Protein AF-A0AAD5F9I7-F1 (afdb_monomer_lite)

Sequence (143 aa):
MKTPLSPFILEVCASVSGGKAFGLLKAQQREKLDEVNKEFMEDQKYRDEEDLPEKLDSFKNMMGLKRMMEKLGVPKTHLEMKKMISEVTGGSSETINYRDFVKMMLGKRSAVLKLVMMFEDKANSPACKPDGPPPKRDIASLP

InterPro domains:
  IPR011992 EF-hand domain pair [SSF47473] (63-106)
  IPR042433 Allograft inflammatory factor 1 [PTHR10356] (15-143)
  IPR049025 Allograft inflammatory factor 1-like, EF-hand domain pair [PF21008] (18-143)

pLDDT: mean 70.12, std 18.26, range [31.22, 93.44]

Radius of gyration: 19.29 Å; chains: 1; bounding box: 59×42×47 Å

Structure (mmCIF, N/CA/C/O backbone):
data_AF-A0AAD5F9I7-F1
#
_entry.id   AF-A0AAD5F9I7-F1
#
loop_
_atom_site.group_PDB
_atom_site.id
_atom_site.type_symbol
_atom_site.label_atom_id
_atom_site.label_alt_id
_atom_site.label_comp_id
_atom_site.label_asym_id
_atom_site.label_entity_id
_atom_site.label_seq_id
_atom_site.pdbx_PDB_ins_code
_atom_site.Cartn_x
_atom_site.Cartn_y
_atom_site.Cartn_z
_atom_site.occupancy
_atom_site.B_iso_or_equiv
_atom_site.auth_seq_id
_atom_site.auth_comp_id
_atom_site.auth_asym_id
_atom_site.auth_atom_id
_atom_site.pdbx_PDB_model_num
ATOM 1 N N . MET A 1 1 ? 3.525 1.768 -32.582 1.00 34.16 1 MET A N 1
ATOM 2 C CA . MET A 1 1 ? 3.700 2.917 -31.669 1.00 34.16 1 MET A CA 1
ATOM 3 C C . MET A 1 1 ? 3.632 2.394 -30.240 1.00 34.16 1 MET A C 1
ATOM 5 O O . MET A 1 1 ? 2.554 2.051 -29.780 1.00 34.16 1 MET A O 1
ATOM 9 N N . LYS A 1 2 ? 4.785 2.189 -29.590 1.00 35.75 2 LYS A N 1
ATOM 10 C CA . LYS A 1 2 ? 4.861 1.783 -28.179 1.00 35.75 2 LYS A CA 1
ATOM 11 C C . LYS A 1 2 ? 4.870 3.064 -27.357 1.00 35.75 2 LYS A C 1
ATOM 13 O O . LYS A 1 2 ? 5.884 3.752 -27.345 1.00 35.75 2 LYS A O 1
ATOM 18 N N . THR A 1 3 ? 3.761 3.410 -26.718 1.00 31.22 3 THR A N 1
ATOM 19 C CA . THR A 1 3 ? 3.821 4.356 -25.606 1.00 31.22 3 THR A CA 1
ATOM 20 C C . THR A 1 3 ? 4.602 3.664 -24.486 1.00 31.22 3 THR A C 1
ATOM 22 O O . THR A 1 3 ? 4.187 2.586 -24.047 1.00 31.22 3 THR A O 1
ATOM 25 N N . PRO A 1 4 ? 5.767 4.184 -24.058 1.00 38.47 4 PRO A N 1
ATOM 26 C CA . PRO A 1 4 ? 6.365 3.700 -22.826 1.00 38.47 4 PRO A CA 1
ATOM 27 C C . PRO A 1 4 ? 5.346 3.967 -21.716 1.00 38.47 4 PRO A C 1
ATOM 29 O O . PRO A 1 4 ? 4.826 5.080 -21.613 1.00 38.47 4 PRO A O 1
ATOM 32 N N . LEU A 1 5 ? 5.011 2.941 -20.922 1.00 37.16 5 LEU A N 1
ATOM 33 C CA . LEU A 1 5 ? 4.359 3.177 -19.632 1.00 37.16 5 LEU A CA 1
ATOM 34 C C . LEU A 1 5 ? 5.165 4.276 -18.940 1.00 37.16 5 LEU A C 1
ATOM 36 O O . LEU A 1 5 ? 6.395 4.191 -18.893 1.00 37.16 5 LEU A O 1
ATOM 40 N N . SER A 1 6 ? 4.478 5.326 -18.498 1.00 35.12 6 SER A N 1
ATOM 41 C CA . SER A 1 6 ? 5.137 6.497 -17.943 1.00 35.12 6 SER A CA 1
ATOM 42 C C . SER A 1 6 ? 6.092 6.081 -16.809 1.00 35.12 6 SER A C 1
ATOM 44 O O . SER A 1 6 ? 5.798 5.140 -16.060 1.00 35.12 6 SER A O 1
ATOM 46 N N . PRO A 1 7 ? 7.235 6.771 -16.654 1.00 36.88 7 PRO A N 1
ATOM 47 C CA . PRO A 1 7 ? 8.197 6.499 -15.582 1.00 36.88 7 PRO A CA 1
ATOM 48 C C . PRO A 1 7 ? 7.591 6.588 -14.166 1.00 36.88 7 PRO A C 1
ATOM 50 O O . PRO A 1 7 ? 8.184 6.079 -13.220 1.00 36.88 7 PRO A O 1
ATOM 53 N N . PHE A 1 8 ? 6.372 7.117 -14.025 1.00 34.31 8 PHE A N 1
ATOM 54 C CA . PHE A 1 8 ? 5.651 7.227 -12.759 1.00 34.31 8 PHE A CA 1
ATOM 55 C C . PHE A 1 8 ? 5.204 5.891 -12.151 1.00 34.31 8 PHE A C 1
ATOM 57 O O . PHE A 1 8 ? 5.084 5.804 -10.932 1.00 34.31 8 PHE A O 1
ATOM 64 N N . ILE A 1 9 ? 5.013 4.824 -12.940 1.00 44.50 9 ILE A N 1
ATOM 65 C CA . ILE A 1 9 ? 4.701 3.491 -12.374 1.00 44.50 9 ILE A CA 1
ATOM 66 C C . ILE A 1 9 ? 5.950 2.867 -11.711 1.00 44.50 9 ILE A C 1
ATOM 68 O O . ILE A 1 9 ? 5.837 1.986 -10.858 1.00 44.50 9 ILE A O 1
ATOM 72 N N . LEU A 1 10 ? 7.150 3.364 -12.047 1.00 37.28 10 LEU A N 1
ATOM 73 C CA . LEU A 1 10 ? 8.438 2.868 -11.557 1.00 37.28 10 LEU A CA 1
ATOM 74 C C . LEU A 1 10 ? 9.134 3.810 -10.557 1.00 37.28 10 LEU A C 1
ATOM 76 O O . LEU A 1 10 ? 10.230 3.500 -10.085 1.00 37.28 10 LEU A O 1
ATOM 80 N N . GLU A 1 11 ? 8.515 4.930 -10.180 1.00 39.06 11 GLU A N 1
ATOM 81 C CA . GLU A 1 11 ? 9.120 5.939 -9.298 1.00 39.06 11 GLU A CA 1
ATOM 82 C C . GLU A 1 11 ? 8.929 5.628 -7.804 1.00 39.06 11 GLU A C 1
ATOM 84 O O . GLU A 1 11 ? 8.769 6.499 -6.958 1.00 39.06 11 GLU A O 1
ATOM 89 N N . VAL A 1 12 ? 8.960 4.345 -7.443 1.00 42.88 12 VAL A N 1
ATOM 90 C CA . VAL A 1 12 ? 9.152 3.929 -6.042 1.00 42.88 12 VAL A CA 1
ATOM 91 C C . VAL A 1 12 ? 10.548 3.337 -5.830 1.00 42.88 12 VAL A C 1
ATOM 93 O O . VAL A 1 12 ? 11.008 3.198 -4.696 1.00 42.88 12 VAL A O 1
ATOM 96 N N . CYS A 1 13 ? 11.290 3.075 -6.910 1.00 39.53 13 CYS A N 1
ATOM 97 C CA . CYS A 1 13 ? 12.672 2.623 -6.835 1.00 39.53 13 CYS A CA 1
ATOM 98 C C . CYS A 1 13 ? 13.460 3.129 -8.052 1.00 39.53 13 CYS A C 1
ATOM 100 O O . CYS A 1 13 ? 13.844 2.360 -8.933 1.00 39.53 13 CYS A O 1
ATOM 102 N N . ALA A 1 14 ? 13.690 4.439 -8.116 1.00 35.81 14 ALA A N 1
ATOM 103 C CA . ALA A 1 14 ? 14.855 4.954 -8.819 1.00 35.81 14 ALA A CA 1
ATOM 104 C C . ALA A 1 14 ? 16.002 4.980 -7.804 1.00 35.81 14 ALA A C 1
ATOM 106 O O . ALA A 1 14 ? 16.047 5.810 -6.897 1.00 35.81 14 ALA A O 1
ATOM 107 N N . SER A 1 15 ? 16.889 3.999 -7.920 1.00 47.75 15 SER A N 1
ATOM 108 C CA . SER A 1 15 ? 18.227 4.021 -7.352 1.00 47.75 15 SER A CA 1
ATOM 109 C C . SER A 1 15 ? 18.961 5.246 -7.905 1.00 47.75 15 SER A C 1
ATOM 111 O O . SER A 1 15 ? 19.488 5.217 -9.011 1.00 47.75 15 SER A O 1
ATOM 113 N N . VAL A 1 16 ? 18.962 6.338 -7.142 1.00 41.44 16 VAL A N 1
ATOM 114 C CA . VAL A 1 16 ? 19.794 7.515 -7.398 1.00 41.44 16 VAL A CA 1
ATOM 115 C C . VAL A 1 16 ? 20.573 7.798 -6.123 1.00 41.44 16 VAL A C 1
ATOM 117 O O . VAL A 1 16 ? 20.004 7.876 -5.036 1.00 41.44 16 VAL A O 1
ATOM 120 N N . SER A 1 17 ? 21.889 7.867 -6.279 1.00 51.41 17 SER A N 1
ATOM 121 C CA . SER A 1 17 ? 22.925 8.137 -5.285 1.00 51.41 17 SER A CA 1
ATOM 122 C C . SER A 1 17 ? 22.425 9.025 -4.138 1.00 51.41 17 SER A C 1
ATOM 124 O O . SER A 1 17 ? 22.114 10.200 -4.333 1.00 51.41 17 SER A O 1
ATOM 126 N N . GLY A 1 18 ? 22.303 8.438 -2.944 1.00 56.62 18 GLY A N 1
ATOM 127 C CA . GLY A 1 18 ? 21.695 9.067 -1.773 1.00 56.62 18 GLY A CA 1
ATOM 128 C C . GLY A 1 18 ? 22.414 10.346 -1.341 1.00 56.62 18 GLY A C 1
ATOM 129 O O . GLY A 1 18 ? 23.500 10.295 -0.773 1.00 56.62 18 GLY A O 1
ATOM 130 N N . GLY A 1 19 ? 21.775 11.492 -1.581 1.00 69.94 19 GLY A N 1
ATOM 131 C CA . GLY A 1 19 ? 22.140 12.796 -1.020 1.00 69.94 19 GLY A CA 1
ATOM 132 C C . GLY A 1 19 ? 21.103 13.297 -0.006 1.00 69.94 19 GLY A C 1
ATOM 133 O O . GLY A 1 19 ? 20.029 12.713 0.144 1.00 69.94 19 GLY A O 1
ATOM 134 N N . LYS A 1 20 ? 21.384 14.425 0.664 1.00 66.81 20 LYS A N 1
ATOM 135 C CA . LYS A 1 20 ? 20.495 15.044 1.677 1.00 66.81 20 LYS A CA 1
ATOM 136 C C . LYS A 1 20 ? 19.051 15.253 1.179 1.00 66.81 20 LYS A C 1
ATOM 138 O O . LYS A 1 20 ? 18.107 15.039 1.932 1.00 66.81 20 LYS A O 1
ATOM 143 N N . ALA A 1 21 ? 18.881 15.595 -0.101 1.00 68.00 21 ALA A N 1
ATOM 144 C CA . ALA A 1 21 ? 17.571 15.773 -0.735 1.00 68.00 21 ALA A CA 1
ATOM 145 C C . ALA A 1 21 ? 16.753 14.470 -0.820 1.00 68.00 21 ALA A C 1
ATOM 147 O O . ALA A 1 21 ? 15.544 14.489 -0.614 1.00 68.00 21 ALA A O 1
ATOM 148 N N . PHE A 1 22 ? 17.406 13.326 -1.056 1.00 67.56 22 PHE A N 1
ATOM 149 C CA . PHE A 1 22 ? 16.739 12.021 -1.090 1.00 67.56 22 PHE A CA 1
ATOM 150 C C . PHE A 1 22 ? 16.264 11.594 0.305 1.00 67.56 22 PHE A C 1
ATOM 152 O O . PHE A 1 22 ? 15.158 11.076 0.454 1.00 67.56 22 PHE A O 1
ATOM 159 N N . GLY A 1 23 ? 17.074 11.861 1.337 1.00 71.75 23 GLY A N 1
ATOM 160 C CA . GLY A 1 23 ? 16.687 11.635 2.732 1.00 71.75 23 GLY A CA 1
ATOM 161 C C . GLY A 1 23 ? 15.456 12.452 3.132 1.00 71.75 23 GLY A C 1
ATOM 162 O O . GLY A 1 23 ? 14.519 11.901 3.707 1.00 71.75 23 GLY A O 1
ATOM 163 N N . LEU A 1 24 ? 15.418 13.735 2.752 1.00 74.06 24 LEU A N 1
ATOM 164 C CA . LEU A 1 24 ? 14.273 14.612 3.012 1.00 74.06 24 LEU A CA 1
ATOM 165 C C . LEU A 1 24 ? 13.015 14.160 2.257 1.00 74.06 24 LEU A C 1
ATOM 167 O O . LEU A 1 24 ? 11.943 14.078 2.851 1.00 74.06 24 LEU A O 1
ATOM 171 N N . LEU A 1 25 ? 13.149 13.792 0.979 1.00 73.19 25 LEU A N 1
ATOM 172 C CA . LEU A 1 25 ? 12.043 13.265 0.177 1.00 73.19 25 LEU A CA 1
ATOM 173 C C . LEU A 1 25 ? 11.455 11.990 0.801 1.00 73.19 25 LEU A C 1
ATOM 175 O O . LEU A 1 25 ? 10.239 11.831 0.875 1.00 73.19 25 LEU A O 1
ATOM 179 N N . LYS A 1 26 ? 12.309 11.084 1.293 1.00 72.88 26 LYS A N 1
ATOM 180 C CA . LYS A 1 26 ? 11.864 9.869 1.985 1.0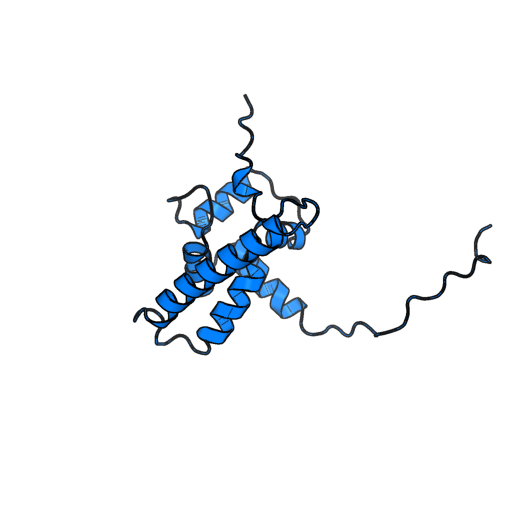0 72.88 26 LYS A CA 1
ATOM 181 C C . LYS A 1 26 ? 11.197 10.163 3.325 1.00 72.88 26 LYS A C 1
ATOM 183 O O . LYS A 1 26 ? 10.246 9.464 3.661 1.00 72.88 26 LYS A O 1
ATOM 188 N N . ALA A 1 27 ? 11.658 11.167 4.068 1.00 74.62 27 ALA A N 1
ATOM 189 C CA . ALA A 1 27 ? 11.009 11.599 5.305 1.00 74.62 27 ALA A CA 1
ATOM 190 C C . ALA A 1 27 ? 9.601 12.152 5.031 1.00 74.62 27 ALA A C 1
ATOM 192 O O . ALA A 1 27 ? 8.641 11.665 5.618 1.00 74.62 27 ALA A O 1
ATOM 193 N N . GLN A 1 28 ? 9.463 13.053 4.052 1.00 77.62 28 GLN A N 1
ATOM 194 C CA . GLN A 1 28 ? 8.159 13.573 3.619 1.00 77.62 28 GLN A CA 1
ATOM 195 C C . GLN A 1 28 ? 7.231 12.467 3.110 1.00 77.62 28 GLN A C 1
ATOM 197 O O . GLN A 1 28 ? 6.028 12.485 3.355 1.00 77.62 28 GLN A O 1
ATOM 202 N N . GLN A 1 29 ? 7.778 11.482 2.390 1.00 76.06 29 GLN A N 1
ATOM 203 C CA . GLN A 1 29 ? 6.993 10.342 1.936 1.00 76.06 29 GLN A CA 1
ATOM 204 C C . GLN A 1 29 ? 6.465 9.539 3.129 1.00 76.06 29 GLN A C 1
ATOM 206 O O . GLN A 1 29 ? 5.290 9.199 3.121 1.00 76.06 29 GLN A O 1
ATOM 211 N N . ARG A 1 30 ? 7.289 9.272 4.154 1.00 77.25 30 ARG A N 1
ATOM 212 C CA . ARG A 1 30 ? 6.860 8.553 5.369 1.00 77.25 30 ARG A CA 1
ATOM 213 C C . ARG A 1 30 ? 5.768 9.300 6.125 1.00 77.25 30 ARG A C 1
ATOM 215 O O . ARG A 1 30 ? 4.779 8.667 6.466 1.00 77.25 30 ARG A O 1
ATOM 222 N N . GLU A 1 31 ? 5.918 10.608 6.303 1.00 84.19 31 GLU A N 1
ATOM 223 C CA . GLU A 1 31 ? 4.925 11.455 6.976 1.00 84.19 31 GLU A CA 1
ATOM 224 C C . GLU A 1 31 ? 3.554 11.371 6.290 1.00 84.19 31 GLU A C 1
ATOM 226 O O . GLU A 1 31 ? 2.551 11.090 6.938 1.00 84.19 31 GLU A O 1
ATOM 231 N N . LYS A 1 32 ? 3.511 11.453 4.955 1.00 84.75 32 LYS A N 1
ATOM 232 C CA . LYS A 1 32 ? 2.264 11.255 4.195 1.00 84.75 32 LYS A CA 1
ATOM 233 C C . LYS A 1 32 ? 1.648 9.867 4.391 1.00 84.75 32 LYS A C 1
ATOM 235 O O . LYS A 1 32 ? 0.431 9.715 4.327 1.00 84.75 32 LYS A O 1
ATOM 240 N N . LEU A 1 33 ? 2.467 8.832 4.589 1.00 84.50 33 LEU A N 1
ATOM 241 C CA . LEU A 1 33 ? 1.955 7.492 4.892 1.00 84.50 33 LEU A CA 1
ATOM 242 C C . LEU A 1 33 ? 1.397 7.405 6.317 1.00 84.50 33 LEU A C 1
ATOM 244 O O . LEU A 1 33 ? 0.427 6.684 6.533 1.00 84.50 33 LEU A O 1
ATOM 248 N N . ASP A 1 34 ? 2.004 8.111 7.273 1.00 87.06 34 ASP A N 1
ATOM 249 C CA . ASP A 1 34 ? 1.500 8.222 8.646 1.00 87.06 34 ASP A CA 1
ATOM 250 C C . ASP A 1 34 ? 0.141 8.913 8.698 1.00 87.06 34 ASP A C 1
ATOM 252 O O . ASP A 1 34 ? -0.770 8.411 9.353 1.00 87.06 34 ASP A O 1
ATOM 256 N N . GLU A 1 35 ? -0.025 10.009 7.958 1.00 90.00 35 GLU A N 1
ATOM 257 C CA . GLU A 1 35 ? -1.307 10.713 7.857 1.00 90.00 35 GLU A CA 1
ATOM 258 C C . GLU A 1 35 ? -2.410 9.783 7.353 1.00 90.00 35 GLU A C 1
ATOM 260 O O . GLU A 1 35 ? -3.458 9.653 7.983 1.00 90.00 35 GLU A O 1
ATOM 265 N N . VAL A 1 36 ? -2.146 9.055 6.266 1.00 89.88 36 VAL A N 1
ATOM 266 C CA . VAL A 1 36 ? -3.108 8.089 5.729 1.00 89.88 36 VAL A CA 1
ATOM 267 C C . VAL A 1 36 ? -3.396 6.975 6.737 1.00 89.88 36 VAL A C 1
ATOM 269 O O . VAL A 1 36 ? -4.553 6.602 6.903 1.00 89.88 36 VAL A O 1
ATOM 272 N N . ASN A 1 37 ? -2.388 6.447 7.436 1.00 90.50 37 ASN A N 1
ATOM 273 C CA . ASN A 1 37 ? -2.607 5.430 8.470 1.00 90.50 37 ASN A CA 1
ATOM 274 C C . ASN A 1 37 ? -3.520 5.932 9.584 1.00 90.50 37 ASN A C 1
ATOM 276 O O . ASN A 1 37 ? -4.421 5.207 10.000 1.00 90.50 37 ASN A O 1
ATOM 280 N N . LYS A 1 38 ? -3.325 7.175 10.023 1.00 91.56 38 LYS A N 1
ATOM 281 C CA . LYS A 1 38 ? -4.178 7.800 11.029 1.00 91.56 38 LYS A CA 1
ATOM 282 C C . LYS A 1 38 ? -5.632 7.880 10.561 1.00 91.56 38 LYS A C 1
ATOM 284 O O . LYS A 1 38 ? -6.523 7.517 11.321 1.00 91.56 38 LYS A O 1
ATOM 289 N N . GLU A 1 39 ? -5.874 8.248 9.301 1.00 93.44 39 GLU A N 1
ATOM 290 C CA . GLU A 1 39 ? -7.228 8.226 8.725 1.00 93.44 39 GLU A CA 1
ATOM 291 C C . GLU A 1 39 ? -7.857 6.824 8.788 1.00 93.44 39 GLU A C 1
ATOM 293 O O . GLU A 1 39 ? -9.029 6.693 9.129 1.00 93.44 39 GLU A O 1
ATOM 298 N N . PHE A 1 40 ? -7.090 5.767 8.491 1.00 91.62 40 PHE A N 1
ATOM 299 C CA . PHE A 1 40 ? -7.580 4.385 8.579 1.00 91.62 40 PHE A CA 1
ATOM 300 C C . PHE A 1 40 ? -7.880 3.947 10.017 1.00 91.62 40 PHE A C 1
ATOM 302 O O . PHE A 1 40 ? -8.802 3.160 10.214 1.00 91.62 40 PHE A O 1
ATOM 309 N N . MET A 1 41 ? -7.132 4.449 11.003 1.00 90.44 41 MET A N 1
ATOM 310 C CA . MET A 1 41 ? -7.388 4.183 12.423 1.00 90.44 41 MET A CA 1
ATOM 311 C C . MET A 1 41 ? -8.641 4.899 12.944 1.00 90.44 41 MET A C 1
ATOM 313 O O . MET A 1 41 ? -9.317 4.391 13.835 1.00 90.44 41 MET A O 1
ATOM 317 N N . GLU A 1 42 ? -8.949 6.080 12.408 1.00 91.44 42 GLU A N 1
ATOM 318 C CA . GLU A 1 42 ? -10.128 6.865 12.793 1.00 91.44 42 GLU A CA 1
ATOM 319 C C . GLU A 1 42 ? -11.403 6.428 12.044 1.00 91.44 42 GLU A C 1
ATOM 321 O O . GLU A 1 42 ? -12.518 6.650 12.529 1.00 91.44 42 GLU A O 1
ATOM 326 N N . ASP A 1 43 ? -11.262 5.777 10.885 1.00 92.44 43 ASP A N 1
ATOM 327 C CA . ASP A 1 43 ? -12.375 5.299 10.063 1.00 92.44 43 ASP A CA 1
ATOM 328 C C . ASP A 1 43 ? -13.160 4.179 10.773 1.00 92.44 43 ASP A C 1
ATOM 330 O O . ASP A 1 43 ? -12.657 3.089 11.061 1.00 92.44 43 ASP A O 1
ATOM 334 N N . GLN A 1 44 ? -14.453 4.435 11.005 1.00 89.75 44 GLN A N 1
ATOM 335 C CA . GLN A 1 44 ? -15.374 3.498 11.650 1.00 89.75 44 GLN A CA 1
ATOM 336 C C . GLN A 1 44 ? -15.416 2.131 10.951 1.00 89.75 44 GLN A C 1
ATOM 338 O O . GLN A 1 44 ? -15.670 1.120 11.601 1.00 89.75 44 GLN A O 1
ATOM 343 N N . LYS A 1 45 ? -15.138 2.086 9.645 1.00 90.50 45 LYS A N 1
ATOM 344 C CA . LYS A 1 45 ? -15.146 0.868 8.836 1.00 90.50 45 LYS A CA 1
ATOM 345 C C . LYS A 1 45 ? -14.127 -0.182 9.291 1.00 90.50 45 LYS A C 1
ATOM 347 O O . LYS A 1 45 ? -14.362 -1.363 9.049 1.00 90.50 45 LYS A O 1
ATOM 352 N N . TYR A 1 46 ? -13.012 0.230 9.896 1.00 88.50 46 TYR A N 1
ATOM 353 C CA . TYR A 1 46 ? -11.932 -0.676 10.308 1.00 88.50 46 TYR A CA 1
ATOM 354 C C . TYR A 1 46 ? -11.821 -0.816 11.829 1.00 88.50 46 TYR A C 1
ATOM 356 O O . TYR A 1 46 ? -10.851 -1.386 12.310 1.00 88.50 46 TYR A O 1
ATOM 364 N N . ARG A 1 47 ? -12.808 -0.342 12.603 1.00 86.44 47 ARG A N 1
ATOM 365 C CA . ARG A 1 47 ? -12.783 -0.452 14.075 1.00 86.44 47 ARG A CA 1
ATOM 366 C C . ARG A 1 47 ? -12.706 -1.886 14.591 1.00 86.44 47 ARG A C 1
ATOM 368 O O . ARG A 1 47 ? -12.137 -2.100 15.652 1.00 86.44 47 ARG A O 1
ATOM 375 N N . ASP A 1 48 ? -13.279 -2.829 13.852 1.00 88.31 48 ASP A N 1
ATOM 376 C CA . ASP A 1 48 ? -13.286 -4.248 14.214 1.00 88.31 48 ASP A CA 1
ATOM 377 C C . ASP A 1 48 ? -12.040 -4.998 13.700 1.00 88.31 48 ASP A C 1
ATOM 379 O O . ASP A 1 48 ? -11.913 -6.202 13.914 1.00 88.31 48 ASP A O 1
ATOM 383 N N . GLU A 1 49 ? -11.125 -4.325 12.988 1.00 86.94 49 GLU A N 1
ATOM 384 C CA . GLU A 1 49 ? -9.864 -4.938 12.566 1.00 86.94 49 GLU A CA 1
ATOM 385 C C . GLU A 1 49 ? -8.909 -5.053 13.759 1.00 86.94 49 GLU A C 1
ATOM 387 O O . GLU A 1 49 ? -8.375 -4.058 14.250 1.00 86.94 49 GLU A O 1
ATOM 392 N N . GLU A 1 50 ? -8.647 -6.286 14.190 1.00 87.12 50 GLU A N 1
ATOM 393 C CA . GLU A 1 50 ? -7.630 -6.575 15.205 1.00 87.12 50 GLU A CA 1
ATOM 394 C C . GLU A 1 50 ? -6.229 -6.203 14.708 1.00 87.12 50 GLU A C 1
ATOM 396 O O . GLU A 1 50 ? -5.926 -6.357 13.516 1.00 87.12 50 GLU A O 1
ATOM 401 N N . ASP A 1 51 ? -5.385 -5.714 15.620 1.00 89.56 51 ASP A N 1
ATOM 402 C CA . ASP A 1 51 ? -3.993 -5.317 15.361 1.00 89.56 51 ASP A CA 1
ATOM 403 C C . ASP A 1 51 ? -3.846 -4.379 14.147 1.00 89.56 51 ASP A C 1
ATOM 405 O O . ASP A 1 51 ? -2.872 -4.417 13.388 1.00 89.56 51 ASP A O 1
ATOM 409 N N . LEU A 1 52 ? -4.867 -3.543 13.904 1.00 89.12 52 LEU A N 1
ATOM 410 C CA . LEU A 1 52 ? -4.864 -2.557 12.828 1.00 89.12 52 LEU A CA 1
ATOM 411 C C . LEU A 1 52 ? -3.603 -1.670 12.832 1.00 89.12 52 LEU A C 1
ATOM 413 O O . LEU A 1 52 ? -3.025 -1.512 11.754 1.00 89.12 52 LEU A O 1
ATOM 417 N N . PRO A 1 53 ? -3.130 -1.104 13.965 1.00 87.81 53 PRO A N 1
ATOM 418 C CA . PRO A 1 53 ? -1.913 -0.296 13.954 1.00 87.81 53 PRO A CA 1
ATOM 419 C C . PRO A 1 53 ? -0.667 -1.101 13.551 1.00 87.81 53 PRO A C 1
ATOM 421 O O . PRO A 1 53 ? 0.098 -0.618 12.712 1.00 87.81 53 PRO A O 1
ATOM 424 N N . GLU A 1 54 ? -0.474 -2.330 14.050 1.00 89.56 54 GLU A N 1
ATOM 425 C CA . GLU A 1 54 ? 0.655 -3.178 13.637 1.00 89.56 54 GLU A CA 1
ATOM 426 C C . GLU A 1 54 ? 0.580 -3.543 12.146 1.00 89.56 54 GLU A C 1
ATOM 428 O O . GLU A 1 54 ? 1.583 -3.482 11.426 1.00 89.56 54 GLU A O 1
ATOM 433 N N . LYS A 1 55 ? -0.619 -3.874 11.644 1.00 88.00 55 LYS A N 1
ATOM 434 C CA . LYS A 1 55 ? -0.860 -4.150 10.218 1.00 88.00 55 LYS A CA 1
ATOM 435 C C . LYS A 1 55 ? -0.498 -2.944 9.352 1.00 88.00 55 LYS A C 1
ATOM 437 O O . LYS A 1 55 ? 0.215 -3.088 8.358 1.00 88.00 55 LYS A O 1
ATOM 442 N N . LEU A 1 56 ? -0.969 -1.754 9.726 1.00 88.75 56 LEU A N 1
ATOM 443 C CA . LEU A 1 56 ? -0.719 -0.514 8.995 1.00 88.75 56 LEU A CA 1
ATOM 444 C C . LEU A 1 56 ? 0.771 -0.145 8.972 1.00 88.75 56 LEU A C 1
ATOM 446 O O . LEU A 1 56 ? 1.246 0.351 7.950 1.00 88.75 56 LEU A O 1
ATOM 450 N N . ASP A 1 57 ? 1.525 -0.402 10.042 1.00 86.25 57 ASP A N 1
ATOM 451 C CA . ASP A 1 57 ? 2.978 -0.191 10.041 1.00 86.25 57 ASP A CA 1
ATOM 452 C C . ASP A 1 57 ? 3.707 -1.191 9.124 1.00 86.25 57 ASP A C 1
ATOM 454 O O . ASP A 1 57 ? 4.544 -0.809 8.296 1.00 86.25 57 ASP A O 1
ATOM 458 N N . SER A 1 58 ? 3.307 -2.465 9.166 1.00 83.38 58 SER A N 1
ATOM 459 C CA . SER A 1 58 ? 3.821 -3.498 8.257 1.00 83.38 58 SER A CA 1
ATOM 460 C C . SER A 1 58 ? 3.589 -3.131 6.781 1.00 83.38 58 SER A C 1
ATOM 462 O O . SER A 1 58 ? 4.496 -3.215 5.940 1.00 83.38 58 SER A O 1
ATOM 464 N N . PHE A 1 59 ? 2.406 -2.600 6.458 1.00 84.50 59 PHE A N 1
ATOM 465 C CA . PHE A 1 59 ? 2.037 -2.180 5.105 1.00 84.50 59 PHE A CA 1
ATOM 466 C C . PHE A 1 59 ? 2.933 -1.070 4.542 1.00 84.50 59 PHE A C 1
ATOM 468 O O . PHE A 1 59 ? 3.271 -1.112 3.353 1.00 84.50 59 PHE A O 1
ATOM 475 N N . LYS A 1 60 ? 3.403 -0.127 5.369 1.00 80.00 60 LYS A N 1
ATOM 476 C CA . LYS A 1 60 ? 4.344 0.927 4.942 1.00 80.00 60 LYS A CA 1
ATOM 477 C C . LYS A 1 60 ? 5.664 0.352 4.436 1.00 80.00 60 LYS A C 1
ATOM 479 O O . LYS A 1 60 ? 6.214 0.839 3.447 1.00 80.00 60 LYS A O 1
ATOM 484 N N . ASN A 1 61 ? 6.160 -0.698 5.089 1.00 71.94 61 ASN A N 1
ATOM 485 C CA . ASN A 1 61 ? 7.418 -1.358 4.735 1.00 71.94 61 ASN A CA 1
ATOM 486 C C . ASN A 1 61 ? 7.285 -2.266 3.499 1.00 71.94 61 ASN A C 1
ATOM 488 O O . ASN A 1 61 ? 8.265 -2.513 2.786 1.00 71.94 61 ASN A O 1
ATOM 492 N N . MET A 1 62 ? 6.071 -2.738 3.211 1.00 70.12 62 MET A N 1
ATOM 493 C CA . MET A 1 62 ? 5.784 -3.589 2.058 1.00 70.12 62 MET A CA 1
ATOM 494 C C . MET A 1 62 ? 5.616 -2.815 0.747 1.00 70.12 62 MET A C 1
ATOM 496 O O . MET A 1 62 ? 5.966 -3.361 -0.296 1.00 70.12 62 MET A O 1
ATOM 500 N N . MET A 1 63 ? 5.149 -1.560 0.787 1.00 64.38 63 MET A N 1
ATOM 501 C CA . MET A 1 63 ? 4.538 -0.797 -0.324 1.00 64.38 63 MET A CA 1
ATOM 502 C C . MET A 1 63 ? 5.389 -0.479 -1.578 1.00 64.38 63 MET A C 1
ATOM 504 O O . MET A 1 63 ? 4.966 0.270 -2.458 1.00 64.38 63 MET A O 1
ATOM 508 N N . GLY A 1 64 ? 6.586 -1.034 -1.727 1.00 63.94 64 GLY A N 1
ATOM 509 C CA . GLY A 1 64 ? 7.329 -0.879 -2.973 1.00 63.94 64 GLY A CA 1
ATOM 510 C C . GLY A 1 64 ? 6.751 -1.765 -4.071 1.00 63.94 64 GLY A C 1
ATOM 511 O O . GLY A 1 64 ? 7.214 -2.886 -4.182 1.00 63.94 64 GLY A O 1
ATOM 512 N N . LEU A 1 65 ? 5.822 -1.299 -4.920 1.00 59.41 65 LEU A N 1
ATOM 513 C CA . LEU A 1 65 ? 5.270 -2.115 -6.027 1.00 59.41 65 LEU A CA 1
ATOM 514 C C . LEU A 1 65 ? 6.369 -2.748 -6.896 1.00 59.41 65 LEU A C 1
ATOM 516 O O . LEU A 1 65 ? 6.305 -3.928 -7.223 1.00 59.41 65 LEU A O 1
ATOM 520 N N . LYS A 1 66 ? 7.436 -1.994 -7.184 1.00 56.22 66 LYS A N 1
ATOM 521 C CA . LYS A 1 66 ? 8.633 -2.514 -7.859 1.00 56.22 66 LYS A CA 1
ATOM 522 C C . LYS A 1 66 ? 9.348 -3.603 -7.043 1.00 56.22 66 LYS A C 1
ATOM 524 O O . LYS A 1 66 ? 9.667 -4.645 -7.596 1.00 56.22 66 LYS A O 1
ATOM 529 N N . ARG A 1 67 ? 9.498 -3.421 -5.727 1.00 62.94 67 ARG A N 1
ATOM 530 C CA . ARG A 1 67 ? 10.049 -4.438 -4.812 1.00 62.94 67 ARG A CA 1
ATOM 531 C C . ARG A 1 67 ? 9.156 -5.685 -4.743 1.00 62.94 67 ARG A C 1
ATOM 533 O O . ARG A 1 67 ? 9.665 -6.793 -4.674 1.00 62.94 67 ARG A O 1
ATOM 540 N N . MET A 1 68 ? 7.835 -5.520 -4.784 1.00 64.19 68 MET A N 1
ATOM 541 C CA . MET A 1 68 ? 6.862 -6.619 -4.814 1.00 64.19 68 MET A CA 1
ATOM 542 C C . MET A 1 68 ? 6.940 -7.399 -6.132 1.00 64.19 68 MET A C 1
ATOM 544 O O . MET A 1 68 ? 6.878 -8.622 -6.130 1.00 64.19 68 MET A O 1
ATOM 548 N N . MET A 1 69 ? 7.108 -6.702 -7.259 1.00 63.41 69 MET A N 1
ATOM 549 C CA . MET A 1 69 ? 7.280 -7.327 -8.574 1.00 63.41 69 MET A CA 1
ATOM 550 C C . MET A 1 69 ? 8.641 -8.012 -8.732 1.00 63.41 69 MET A C 1
ATOM 552 O O . MET A 1 69 ? 8.720 -9.049 -9.380 1.00 63.41 69 MET A O 1
ATOM 556 N N . GLU A 1 70 ? 9.700 -7.481 -8.119 1.00 62.25 70 GLU A N 1
ATOM 557 C CA . GLU A 1 70 ? 11.019 -8.127 -8.077 1.00 62.25 70 GLU A CA 1
ATOM 558 C C . GLU A 1 70 ? 10.993 -9.419 -7.245 1.00 62.25 70 GLU A C 1
ATOM 560 O O . GLU A 1 70 ? 11.604 -10.415 -7.628 1.00 62.25 70 GLU A O 1
ATOM 565 N N . LYS A 1 71 ? 10.239 -9.435 -6.139 1.00 57.00 71 LYS A N 1
ATOM 566 C CA . LYS A 1 71 ? 10.093 -10.607 -5.259 1.00 57.00 71 LYS A CA 1
ATOM 567 C C . LYS A 1 71 ? 9.275 -11.744 -5.865 1.00 57.00 71 LYS A C 1
ATOM 569 O O . LYS A 1 71 ? 9.510 -12.905 -5.547 1.00 57.00 71 LYS A O 1
ATOM 574 N N . LEU A 1 72 ? 8.392 -11.415 -6.804 1.00 59.84 72 LEU A N 1
ATOM 575 C CA . LEU A 1 72 ? 7.614 -12.388 -7.558 1.00 59.84 72 LEU A CA 1
ATOM 576 C C . LEU A 1 72 ? 8.463 -13.341 -8.405 1.00 59.84 72 LEU A C 1
ATOM 578 O O . LEU A 1 72 ? 7.941 -14.375 -8.814 1.00 59.84 72 LEU A O 1
ATOM 582 N N . GLY A 1 73 ? 9.725 -13.006 -8.707 1.00 57.16 73 GLY A N 1
ATOM 583 C CA . GLY A 1 73 ? 10.675 -13.851 -9.449 1.00 57.16 73 GLY A CA 1
ATOM 584 C C . GLY A 1 73 ? 10.279 -14.175 -10.898 1.00 57.16 73 GLY A C 1
ATOM 585 O O . GLY A 1 73 ? 11.102 -14.647 -11.679 1.00 57.16 73 GLY A O 1
ATOM 586 N N . VAL A 1 74 ? 9.031 -13.898 -11.277 1.00 61.88 74 VAL A N 1
ATOM 587 C CA . VAL A 1 74 ? 8.451 -14.161 -12.586 1.00 61.88 74 VAL A CA 1
ATOM 588 C C . VAL A 1 74 ? 8.373 -12.842 -13.349 1.00 61.88 74 VAL A C 1
ATOM 590 O O . VAL A 1 74 ? 7.717 -11.908 -12.877 1.00 61.88 74 VAL A O 1
ATOM 593 N N . PRO A 1 75 ? 8.982 -12.745 -14.543 1.00 61.53 75 PRO A N 1
ATOM 594 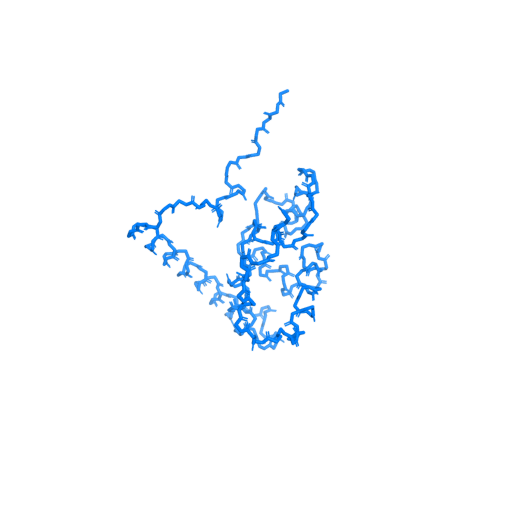C CA . PRO A 1 75 ? 8.802 -11.582 -15.396 1.00 61.53 75 PRO A CA 1
ATOM 595 C C . PRO A 1 75 ? 7.318 -11.442 -15.752 1.00 61.53 75 PRO A C 1
ATOM 597 O O . PRO A 1 75 ? 6.745 -12.291 -16.433 1.00 61.53 75 PRO A O 1
ATOM 600 N N . LYS A 1 76 ? 6.682 -10.370 -15.272 1.00 67.19 76 LYS A N 1
ATOM 601 C CA . LYS A 1 76 ? 5.299 -10.031 -15.615 1.00 67.19 76 LYS A CA 1
ATOM 602 C C . LYS A 1 76 ? 5.252 -9.202 -16.889 1.00 67.19 76 LYS A C 1
ATOM 604 O O . LYS A 1 76 ? 5.997 -8.238 -17.059 1.00 67.19 76 LYS A O 1
ATOM 609 N N . THR A 1 77 ? 4.337 -9.551 -17.785 1.00 80.69 77 THR A N 1
ATOM 610 C CA . THR A 1 77 ? 4.063 -8.752 -18.981 1.00 80.69 77 THR A CA 1
ATOM 611 C C . THR A 1 77 ? 3.387 -7.429 -18.607 1.00 80.69 77 THR A C 1
ATOM 613 O O . THR A 1 77 ? 2.701 -7.323 -17.588 1.00 80.69 77 THR A O 1
ATOM 616 N N . HIS A 1 78 ? 3.503 -6.405 -19.461 1.00 76.88 78 HIS A N 1
ATOM 617 C CA . HIS A 1 78 ? 2.803 -5.128 -19.255 1.00 76.88 78 HIS A CA 1
ATOM 618 C C . HIS A 1 78 ? 1.290 -5.283 -19.059 1.00 76.88 78 HIS A C 1
ATOM 620 O O . HIS A 1 78 ? 0.696 -4.541 -18.279 1.00 76.88 78 HIS A O 1
ATOM 626 N N . LEU A 1 79 ? 0.670 -6.247 -19.744 1.00 81.00 79 LEU A N 1
ATOM 627 C CA . LEU A 1 79 ? -0.760 -6.508 -19.622 1.00 81.00 79 LEU A CA 1
ATOM 628 C C . LEU A 1 79 ? -1.117 -7.097 -18.254 1.00 81.00 79 LEU A C 1
ATOM 630 O O . LEU A 1 79 ? -2.109 -6.685 -17.662 1.00 81.00 79 LEU A O 1
ATOM 634 N N . GLU A 1 80 ? -0.308 -8.018 -17.731 1.00 81.69 80 GLU A N 1
ATOM 635 C CA . GLU A 1 80 ? -0.495 -8.544 -16.376 1.00 81.69 80 GLU A CA 1
ATOM 636 C C . GLU A 1 80 ? -0.313 -7.450 -15.323 1.00 81.69 80 GLU A C 1
ATOM 638 O O . GLU A 1 80 ? -1.132 -7.350 -14.416 1.00 81.69 80 GLU A O 1
ATOM 643 N N . MET A 1 81 ? 0.689 -6.577 -15.481 1.00 78.00 81 MET A N 1
ATOM 644 C CA . MET A 1 81 ? 0.880 -5.435 -14.581 1.00 78.00 81 MET A CA 1
ATOM 645 C C . MET A 1 81 ? -0.336 -4.504 -14.593 1.00 78.00 81 MET A C 1
ATOM 647 O O . MET A 1 81 ? -0.856 -4.158 -13.535 1.00 78.00 81 MET A O 1
ATOM 651 N N . LYS A 1 82 ? -0.845 -4.152 -15.782 1.00 80.75 82 LYS A N 1
ATOM 652 C CA . LYS A 1 82 ? -2.060 -3.335 -15.910 1.00 80.75 82 LYS A CA 1
ATOM 653 C C . LYS A 1 82 ? -3.281 -4.009 -15.284 1.00 80.75 82 LYS A C 1
ATOM 655 O O 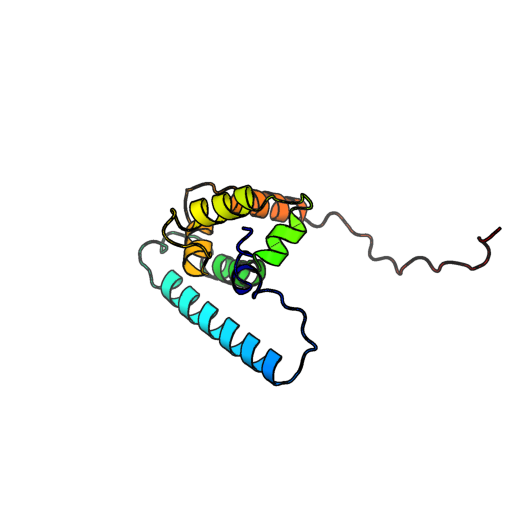. LYS A 1 82 ? -4.052 -3.333 -14.611 1.00 80.75 82 LYS A O 1
ATOM 660 N N . LYS A 1 83 ? -3.447 -5.325 -15.457 1.00 85.62 83 LYS A N 1
ATOM 661 C CA . LYS A 1 83 ? -4.539 -6.083 -14.826 1.00 85.62 83 LYS A CA 1
ATOM 662 C C . LYS A 1 83 ? -4.435 -6.054 -13.304 1.00 85.62 83 LYS A C 1
ATOM 664 O O . LYS A 1 83 ? -5.424 -5.739 -12.661 1.00 85.62 83 LYS A O 1
ATOM 669 N N . MET A 1 84 ? -3.247 -6.281 -12.743 1.00 84.62 84 MET A N 1
ATOM 670 C CA . MET A 1 84 ? -3.032 -6.213 -11.294 1.00 84.62 84 MET A CA 1
ATOM 671 C C . MET A 1 84 ? -3.338 -4.816 -10.740 1.00 84.62 84 MET A C 1
ATOM 673 O O . MET A 1 84 ? -4.027 -4.698 -9.734 1.00 84.62 84 MET A O 1
ATOM 677 N N . ILE A 1 85 ? -2.889 -3.751 -11.412 1.00 84.25 85 ILE A N 1
ATOM 678 C CA . ILE A 1 85 ? -3.188 -2.374 -10.992 1.00 84.25 85 ILE A CA 1
ATOM 679 C C . ILE A 1 85 ? -4.691 -2.088 -11.078 1.00 84.25 85 ILE A C 1
ATOM 681 O O . ILE A 1 85 ? -5.272 -1.549 -10.137 1.00 84.25 85 ILE A O 1
ATOM 685 N N . SER A 1 86 ? -5.339 -2.489 -12.172 1.00 87.19 86 SER A N 1
ATOM 686 C CA . SER A 1 86 ? -6.783 -2.328 -12.350 1.00 87.19 86 SER A CA 1
ATOM 687 C C . SER A 1 86 ? -7.589 -3.118 -11.317 1.00 87.19 86 SER A C 1
ATOM 689 O O . SER A 1 86 ? -8.649 -2.669 -10.899 1.00 87.19 86 SER A O 1
ATOM 691 N N . GLU A 1 87 ? -7.113 -4.285 -10.894 1.00 88.75 87 GLU A N 1
ATOM 692 C CA . GLU A 1 87 ? -7.777 -5.123 -9.894 1.00 88.75 87 GLU A CA 1
ATOM 693 C C . GLU A 1 87 ? -7.738 -4.474 -8.503 1.00 88.75 87 GLU A C 1
ATOM 695 O O . GLU A 1 87 ? -8.740 -4.475 -7.789 1.00 88.75 87 GLU A O 1
ATOM 700 N N . VAL A 1 88 ? -6.611 -3.844 -8.151 1.00 85.62 88 VAL A N 1
ATOM 701 C CA . VAL A 1 88 ? -6.432 -3.136 -6.873 1.00 85.62 88 VAL A CA 1
ATOM 702 C C . VAL A 1 88 ? -7.193 -1.812 -6.837 1.00 85.62 88 VAL A C 1
ATOM 704 O O . VAL A 1 88 ? -7.836 -1.491 -5.842 1.00 85.62 88 VAL A O 1
ATOM 707 N N . THR A 1 89 ? -7.157 -1.049 -7.928 1.00 86.81 89 THR A N 1
ATOM 708 C CA . THR A 1 89 ? -7.799 0.276 -8.021 1.00 86.81 89 THR A CA 1
ATOM 709 C C . THR A 1 89 ? -9.281 0.200 -8.400 1.00 86.81 89 THR A C 1
ATOM 711 O O . THR A 1 89 ? -9.963 1.224 -8.470 1.00 86.81 89 THR A O 1
ATOM 714 N N . GLY A 1 90 ? -9.792 -0.995 -8.715 1.00 85.44 90 GLY A N 1
ATOM 715 C CA . GLY A 1 90 ? -11.121 -1.171 -9.302 1.00 85.44 90 GLY A CA 1
ATOM 716 C C . GLY A 1 90 ? -11.263 -0.531 -10.689 1.00 85.44 90 GLY A C 1
ATOM 717 O O . GLY A 1 90 ? -12.368 -0.169 -11.078 1.00 85.44 90 GLY A O 1
ATOM 718 N N . GLY A 1 91 ? -10.153 -0.344 -11.409 1.00 84.12 91 GLY A N 1
ATOM 719 C CA . GLY A 1 91 ? -10.105 0.255 -12.746 1.00 84.12 91 GLY A CA 1
ATOM 720 C C . GLY A 1 91 ? -10.201 1.781 -12.765 1.00 84.12 91 GLY A C 1
ATOM 721 O O . GLY A 1 91 ? -10.267 2.367 -13.841 1.00 84.12 91 GLY A O 1
ATOM 722 N N . SER A 1 92 ? -10.199 2.430 -11.599 1.00 79.19 92 SER A N 1
ATOM 723 C CA . SER A 1 92 ? -10.297 3.891 -11.489 1.00 79.19 92 SER A CA 1
ATOM 724 C C . SER A 1 92 ? -8.965 4.618 -11.699 1.00 79.19 92 SER A C 1
ATOM 726 O O . SER A 1 92 ? -8.960 5.825 -11.926 1.00 79.19 92 SER A O 1
ATOM 728 N N . SER A 1 93 ? -7.838 3.899 -11.633 1.00 78.50 93 SER A N 1
ATOM 729 C CA . SER A 1 93 ? -6.498 4.479 -11.722 1.00 78.50 93 SER A CA 1
ATOM 730 C C . SER A 1 93 ? -5.517 3.554 -12.446 1.00 78.50 93 SER A C 1
ATOM 732 O O . SER A 1 93 ? -5.597 2.328 -12.353 1.00 78.50 93 SER A O 1
ATOM 734 N N . GLU A 1 94 ? -4.551 4.151 -13.147 1.00 78.50 94 GLU A N 1
ATOM 735 C CA . GLU A 1 94 ? -3.409 3.446 -13.749 1.00 78.50 94 GLU A CA 1
ATOM 736 C C . GLU A 1 94 ? -2.230 3.274 -12.771 1.00 78.50 94 GLU A C 1
ATOM 738 O O . GLU A 1 94 ? -1.215 2.671 -13.124 1.00 78.50 94 GLU A O 1
ATOM 743 N N . THR A 1 95 ? -2.359 3.768 -11.535 1.00 75.94 95 THR A N 1
ATOM 744 C CA . THR A 1 95 ? -1.382 3.618 -10.446 1.00 75.94 95 THR A CA 1
ATOM 745 C C . THR A 1 95 ? -2.058 3.166 -9.152 1.00 75.94 95 THR A C 1
ATOM 747 O O . THR A 1 95 ? -3.207 3.515 -8.882 1.00 75.94 95 THR A O 1
ATOM 750 N N . ILE A 1 96 ? -1.334 2.397 -8.332 1.00 81.69 96 ILE A N 1
ATOM 751 C CA . ILE A 1 96 ? -1.791 1.989 -6.997 1.00 81.69 96 ILE A CA 1
ATOM 752 C C . ILE A 1 96 ? -1.306 3.027 -5.988 1.00 81.69 96 ILE A C 1
ATOM 754 O O . ILE A 1 96 ? -0.101 3.148 -5.760 1.00 81.69 96 ILE A O 1
ATOM 758 N N . ASN A 1 97 ? -2.234 3.749 -5.360 1.00 83.06 97 ASN A N 1
ATOM 759 C CA . ASN A 1 97 ? -1.907 4.626 -4.24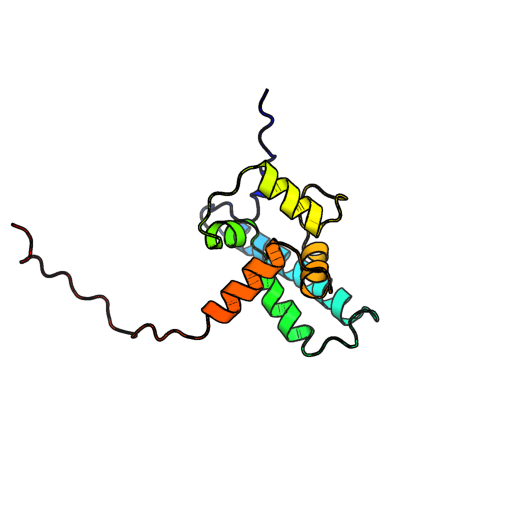1 1.00 83.06 97 ASN A CA 1
ATOM 760 C C . ASN A 1 97 ? -1.913 3.846 -2.925 1.00 83.06 97 ASN A C 1
ATOM 762 O O . ASN A 1 97 ? -2.504 2.769 -2.821 1.00 83.06 97 ASN A O 1
ATOM 766 N N . TYR A 1 98 ? -1.316 4.423 -1.879 1.00 84.31 98 TYR A N 1
ATOM 767 C CA . TYR A 1 98 ? -1.266 3.763 -0.575 1.00 84.31 98 TYR A CA 1
ATOM 768 C C . TYR A 1 98 ? -2.653 3.403 -0.032 1.00 84.31 98 TYR A C 1
ATOM 770 O O . TYR A 1 98 ? -2.862 2.303 0.469 1.00 84.31 98 TYR A O 1
ATOM 778 N N . ARG A 1 99 ? -3.637 4.290 -0.206 1.00 86.25 99 ARG A N 1
ATOM 779 C CA . ARG A 1 99 ? -5.021 4.034 0.217 1.00 86.25 99 ARG A CA 1
ATOM 780 C C . ARG A 1 99 ? -5.624 2.813 -0.478 1.00 86.25 99 ARG A C 1
ATOM 782 O O . ARG A 1 99 ? -6.310 2.032 0.173 1.00 86.25 99 ARG A O 1
ATOM 789 N N . ASP A 1 100 ? -5.370 2.633 -1.772 1.00 87.81 100 ASP A N 1
ATOM 790 C CA . ASP A 1 100 ? -5.872 1.481 -2.533 1.00 87.81 100 ASP A CA 1
ATOM 791 C C . ASP A 1 100 ? -5.181 0.194 -2.083 1.00 87.81 100 ASP A C 1
ATOM 793 O O . ASP A 1 100 ? -5.825 -0.839 -1.907 1.00 87.81 100 ASP A O 1
ATOM 797 N N . PHE A 1 101 ? -3.881 0.285 -1.799 1.00 86.50 101 PHE A N 1
ATOM 798 C CA . PHE A 1 101 ? -3.106 -0.807 -1.231 1.00 86.50 101 PHE A CA 1
ATOM 799 C C . PHE A 1 101 ? -3.632 -1.250 0.143 1.00 86.50 101 PHE A C 1
ATOM 801 O O . PHE A 1 101 ? -3.923 -2.428 0.335 1.00 86.50 101 PHE A O 1
ATOM 808 N N . VAL A 1 102 ? -3.827 -0.324 1.085 1.00 87.44 102 VAL A N 1
ATOM 809 C CA . VAL A 1 102 ? -4.360 -0.637 2.423 1.00 87.44 102 VAL A CA 1
ATOM 810 C C . VAL A 1 102 ? -5.776 -1.209 2.320 1.00 87.44 102 VAL A C 1
ATOM 812 O O . VAL A 1 102 ? -6.076 -2.229 2.937 1.00 87.44 102 VAL A O 1
ATOM 815 N N . LYS A 1 103 ? -6.635 -0.629 1.469 1.00 88.75 103 LYS A N 1
ATOM 816 C CA . LYS A 1 103 ? -7.983 -1.158 1.195 1.00 88.75 103 LYS A CA 1
ATOM 817 C C . LYS A 1 103 ? -7.956 -2.572 0.624 1.00 88.75 103 LYS A C 1
ATOM 819 O O . LYS A 1 103 ? -8.839 -3.362 0.948 1.00 88.75 103 LYS A O 1
ATOM 824 N N . MET A 1 104 ? -6.982 -2.897 -0.223 1.00 89.31 104 MET A N 1
ATOM 825 C CA . MET A 1 104 ? -6.783 -4.256 -0.725 1.00 89.31 104 MET A CA 1
ATOM 826 C C . MET A 1 104 ? -6.371 -5.194 0.416 1.00 89.31 104 MET A C 1
ATOM 828 O O . MET A 1 104 ? -6.953 -6.269 0.556 1.00 89.31 104 MET A O 1
ATOM 832 N N . MET A 1 105 ? -5.409 -4.791 1.251 1.00 87.75 105 MET A N 1
ATOM 833 C CA . MET A 1 105 ? -4.891 -5.628 2.338 1.00 87.75 105 MET A CA 1
ATOM 834 C C . MET A 1 105 ? -5.944 -5.906 3.418 1.00 87.75 105 MET A C 1
ATOM 836 O O . MET A 1 105 ? -6.143 -7.071 3.760 1.00 87.75 105 MET A O 1
ATOM 840 N N . LEU A 1 106 ? -6.685 -4.889 3.863 1.00 88.88 106 LEU A N 1
ATOM 841 C CA . LEU A 1 106 ? -7.787 -5.023 4.832 1.00 88.88 106 LEU A CA 1
ATOM 842 C C . LEU A 1 106 ? -9.083 -5.556 4.193 1.00 88.88 106 LEU A C 1
ATOM 844 O O . LEU A 1 106 ? -9.996 -6.027 4.860 1.00 88.88 106 LEU A O 1
ATOM 848 N N . GLY A 1 107 ? -9.202 -5.486 2.868 1.00 86.56 107 GLY A N 1
ATOM 849 C CA . GLY A 1 107 ? -10.402 -5.901 2.153 1.00 86.56 107 GLY A CA 1
ATOM 850 C C . GLY A 1 107 ? -10.567 -7.418 2.063 1.00 86.56 107 GLY A C 1
ATOM 851 O O . GLY A 1 107 ? -9.606 -8.175 1.950 1.00 86.56 107 GLY A O 1
ATOM 852 N N . LYS A 1 108 ? -11.818 -7.879 1.978 1.00 81.75 108 LYS A N 1
ATOM 853 C CA . LYS A 1 108 ? -12.152 -9.299 1.741 1.00 81.75 108 LYS A CA 1
ATOM 854 C C . LYS A 1 108 ? -11.860 -9.769 0.309 1.00 81.75 108 LYS A C 1
ATOM 856 O O . LYS A 1 108 ? -11.900 -10.962 0.033 1.00 81.75 108 LYS A O 1
ATOM 861 N N . ARG A 1 109 ? -11.602 -8.839 -0.621 1.00 81.75 109 ARG A N 1
ATOM 862 C CA . ARG A 1 109 ? -11.281 -9.168 -2.014 1.00 81.75 109 ARG A CA 1
ATOM 863 C C . ARG A 1 109 ? -9.861 -9.719 -2.101 1.00 81.75 109 ARG A C 1
ATOM 865 O O . ARG A 1 109 ? -8.897 -9.036 -1.765 1.00 81.75 109 ARG A O 1
ATOM 872 N N . SER A 1 110 ? -9.756 -10.946 -2.586 1.00 80.12 110 SER A N 1
ATOM 873 C CA . SER A 1 110 ? -8.492 -11.566 -2.958 1.00 80.12 110 SER A CA 1
ATOM 874 C C . SER A 1 110 ? -8.002 -10.954 -4.261 1.00 80.12 110 SER A C 1
ATOM 876 O O . SER A 1 110 ? -8.607 -11.192 -5.302 1.00 80.12 110 SER A O 1
ATOM 878 N N . ALA A 1 111 ? -6.929 -10.167 -4.191 1.00 85.81 111 ALA A N 1
ATOM 879 C CA . ALA A 1 111 ? -6.224 -9.697 -5.374 1.00 85.81 111 ALA A CA 1
ATOM 880 C C . ALA A 1 111 ? -5.000 -10.575 -5.647 1.00 85.81 111 ALA A C 1
ATOM 882 O O . ALA A 1 111 ? -4.365 -11.029 -4.691 1.00 85.81 111 ALA A O 1
ATOM 883 N N . VAL A 1 112 ? -4.596 -10.754 -6.909 1.00 84.81 112 VAL A N 1
ATOM 884 C CA . VAL A 1 112 ? -3.351 -11.485 -7.243 1.00 84.81 112 VAL A CA 1
ATOM 885 C C . VAL A 1 112 ? -2.170 -10.938 -6.436 1.00 84.81 112 VAL A C 1
ATOM 887 O O . VAL A 1 112 ? -1.399 -11.699 -5.858 1.00 84.81 112 VAL A O 1
ATOM 890 N N . LEU A 1 113 ? -2.075 -9.609 -6.324 1.00 80.50 113 LEU A N 1
ATOM 891 C CA . LEU A 1 113 ? -1.035 -8.937 -5.546 1.00 80.50 113 LEU A CA 1
ATOM 892 C C . LEU A 1 113 ? -1.096 -9.279 -4.045 1.00 80.50 113 LEU A C 1
ATOM 894 O O . LEU A 1 113 ? -0.059 -9.498 -3.425 1.00 80.50 113 LEU A O 1
ATOM 898 N N . LYS A 1 114 ? -2.299 -9.371 -3.469 1.00 85.44 114 LYS A N 1
ATOM 899 C CA . LYS A 1 114 ? -2.508 -9.739 -2.061 1.00 85.44 114 LYS A CA 1
ATOM 900 C C . LYS A 1 114 ? -2.110 -11.189 -1.787 1.00 85.44 114 LYS A C 1
ATOM 902 O O . LYS A 1 114 ? -1.447 -11.456 -0.791 1.00 85.44 114 LYS A O 1
ATOM 907 N N . LEU A 1 115 ? -2.479 -12.111 -2.678 1.00 84.75 115 LEU A N 1
ATOM 908 C CA . LEU A 1 115 ? -2.129 -13.529 -2.550 1.00 84.75 115 LEU A CA 1
ATOM 909 C C . LEU A 1 115 ? -0.615 -13.698 -2.496 1.00 84.75 115 LEU A C 1
ATOM 911 O O . LEU A 1 115 ? -0.094 -14.321 -1.580 1.00 84.75 115 LEU A O 1
ATOM 915 N N . VAL A 1 116 ? 0.083 -13.081 -3.443 1.00 79.50 116 VAL A N 1
ATOM 916 C CA . VAL A 1 116 ? 1.546 -13.106 -3.524 1.00 79.50 116 VAL A CA 1
ATOM 917 C C . VAL A 1 116 ? 2.191 -12.679 -2.205 1.00 79.50 116 VAL A C 1
ATOM 919 O O . VAL A 1 116 ? 3.062 -13.377 -1.697 1.00 79.50 116 VAL A O 1
ATOM 922 N N . MET A 1 117 ? 1.714 -11.588 -1.604 1.00 75.75 117 MET A N 1
ATOM 923 C CA . MET A 1 117 ? 2.234 -11.107 -0.320 1.00 75.75 117 MET A CA 1
ATOM 924 C C . MET A 1 117 ? 1.976 -12.080 0.826 1.00 75.75 117 MET A C 1
ATOM 926 O O . MET A 1 117 ? 2.870 -12.331 1.628 1.00 75.75 117 MET A O 1
ATOM 930 N N . MET A 1 118 ? 0.769 -12.642 0.890 1.00 76.06 118 MET A N 1
ATOM 931 C CA . MET A 1 118 ? 0.395 -13.605 1.927 1.00 76.06 118 MET A CA 1
ATOM 932 C C . MET A 1 118 ? 1.198 -14.911 1.826 1.00 76.06 118 MET A C 1
ATOM 934 O O . MET A 1 118 ? 1.520 -15.515 2.849 1.00 76.06 118 MET A O 1
ATOM 938 N N . PHE A 1 119 ? 1.551 -15.348 0.613 1.00 70.56 119 PHE A N 1
ATOM 939 C CA . PHE A 1 119 ? 2.404 -16.521 0.407 1.00 70.56 119 PHE A CA 1
ATOM 940 C C . PHE A 1 119 ? 3.875 -16.259 0.771 1.00 70.56 119 PHE A C 1
ATOM 942 O O . PHE A 1 119 ? 4.538 -17.168 1.271 1.00 70.56 119 PHE A O 1
ATOM 949 N N . GLU A 1 120 ? 4.384 -15.037 0.585 1.00 66.31 120 GLU A N 1
ATOM 950 C CA . GLU A 1 120 ? 5.747 -14.678 0.999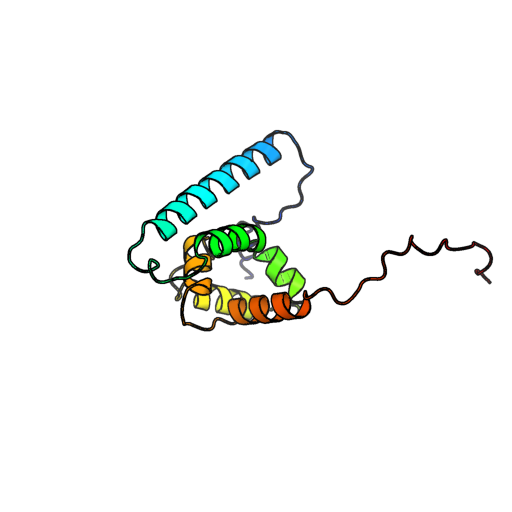 1.00 66.31 120 GLU A CA 1
ATOM 951 C C . GLU A 1 120 ? 5.913 -14.572 2.518 1.00 66.31 120 GLU A C 1
ATOM 953 O O . GLU A 1 120 ? 6.934 -15.015 3.038 1.00 66.31 120 GLU A O 1
ATOM 958 N N . ASP A 1 121 ? 4.934 -14.012 3.235 1.00 56.91 121 ASP A N 1
ATOM 959 C CA . ASP A 1 121 ? 5.006 -13.854 4.696 1.00 56.91 121 ASP A CA 1
ATOM 960 C C . ASP A 1 121 ? 5.120 -15.220 5.394 1.00 56.91 121 ASP A C 1
ATOM 962 O O . ASP A 1 121 ? 5.991 -15.448 6.234 1.00 56.91 121 ASP A O 1
ATOM 966 N N . LYS A 1 122 ? 4.350 -16.205 4.913 1.00 50.34 122 LYS A N 1
ATOM 967 C CA . LYS A 1 122 ? 4.404 -17.587 5.404 1.00 50.34 122 LYS A CA 1
ATOM 968 C C . LYS A 1 122 ? 5.714 -18.301 5.044 1.00 50.34 122 LYS A C 1
ATOM 970 O O . LYS A 1 122 ? 6.218 -19.081 5.853 1.00 50.34 122 LYS A O 1
ATOM 975 N N . ALA A 1 123 ? 6.292 -18.009 3.875 1.00 47.66 123 ALA A N 1
ATOM 976 C CA . ALA A 1 123 ? 7.606 -18.510 3.454 1.00 47.66 123 ALA A CA 1
ATOM 977 C C . ALA A 1 123 ? 8.787 -17.824 4.173 1.00 47.66 123 ALA A C 1
ATOM 979 O O . ALA A 1 123 ? 9.915 -18.308 4.082 1.00 47.66 123 ALA A O 1
ATOM 980 N N . ASN A 1 124 ? 8.531 -16.730 4.898 1.00 44.66 124 ASN A N 1
ATOM 981 C CA . ASN A 1 124 ? 9.507 -15.994 5.701 1.00 44.66 124 ASN A CA 1
ATOM 982 C C . ASN A 1 124 ? 9.282 -16.156 7.218 1.00 44.66 124 ASN A C 1
ATOM 984 O O . ASN A 1 124 ? 9.838 -15.403 8.017 1.00 44.66 124 ASN A O 1
ATOM 988 N N . SER A 1 125 ? 8.556 -17.206 7.629 1.00 33.31 125 SER A N 1
ATOM 989 C CA . SER A 1 125 ? 8.916 -17.907 8.872 1.00 33.31 125 SER A CA 1
ATOM 990 C C . SER A 1 125 ? 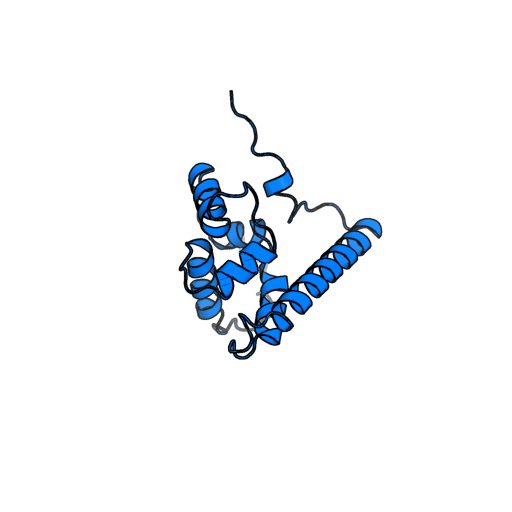10.423 -18.181 8.799 1.00 33.31 125 SER A C 1
ATOM 992 O O . SER A 1 125 ? 10.873 -18.534 7.705 1.00 33.31 125 SER A O 1
ATOM 994 N N . PRO A 1 126 ? 11.228 -18.023 9.866 1.00 39.56 126 PRO A N 1
ATOM 995 C CA . PRO A 1 126 ? 12.668 -18.203 9.767 1.00 39.56 126 PRO A CA 1
ATOM 996 C C . PRO A 1 126 ? 12.963 -19.666 9.425 1.00 39.56 126 PRO A C 1
ATOM 998 O O . PRO A 1 126 ? 13.159 -20.509 10.295 1.00 39.56 126 PRO A O 1
ATOM 1001 N N . ALA A 1 127 ? 13.024 -19.981 8.133 1.00 33.69 127 ALA A N 1
ATOM 1002 C CA . ALA A 1 127 ? 13.805 -21.080 7.629 1.00 33.69 127 ALA A CA 1
ATOM 1003 C C . ALA A 1 127 ? 15.245 -20.695 7.945 1.00 33.69 127 ALA A C 1
ATOM 1005 O O . ALA A 1 127 ? 15.883 -19.964 7.189 1.00 33.69 127 ALA A O 1
ATOM 1006 N N . CYS A 1 128 ? 15.654 -21.087 9.154 1.00 35.84 128 CYS A N 1
ATOM 1007 C CA . CYS A 1 128 ? 17.003 -21.264 9.653 1.00 35.84 128 CYS A CA 1
ATOM 1008 C C . CYS A 1 128 ? 18.050 -21.004 8.564 1.00 35.84 128 CYS A C 1
ATOM 1010 O O . CYS A 1 128 ? 18.489 -21.922 7.873 1.00 35.84 128 CYS A O 1
ATOM 1012 N N . LYS A 1 129 ? 18.438 -19.739 8.385 1.00 41.34 129 LYS A N 1
ATOM 1013 C CA . LYS A 1 129 ? 19.716 -19.450 7.749 1.00 41.34 129 LYS A CA 1
ATOM 1014 C C . LYS A 1 129 ? 20.732 -19.743 8.846 1.00 41.34 129 LYS A C 1
ATOM 1016 O O . LYS A 1 129 ? 20.637 -19.101 9.889 1.00 41.34 129 LYS A O 1
ATOM 1021 N N . PRO A 1 130 ? 21.630 -20.728 8.699 1.00 40.44 130 PRO A N 1
ATOM 1022 C CA . PRO A 1 130 ? 22.732 -20.829 9.633 1.00 40.44 130 PRO A CA 1
ATOM 1023 C C . PRO A 1 130 ? 23.530 -19.528 9.502 1.00 40.44 130 PRO A C 1
ATOM 1025 O O . PRO A 1 130 ? 24.102 -19.255 8.446 1.00 40.44 130 PRO A O 1
ATOM 1028 N N . ASP A 1 131 ? 23.509 -18.703 10.548 1.00 40.09 131 ASP A N 1
ATOM 1029 C CA . ASP A 1 131 ? 24.460 -17.613 10.737 1.00 40.09 131 ASP A CA 1
ATOM 1030 C C . ASP A 1 131 ? 25.853 -18.238 10.852 1.00 40.09 131 ASP A C 1
ATOM 1032 O O . ASP A 1 131 ? 26.309 -18.656 11.914 1.00 40.09 131 ASP A O 1
ATOM 1036 N N . GLY A 1 132 ? 26.506 -18.378 9.705 1.00 55.72 132 GLY A N 1
ATOM 1037 C CA . GLY A 1 132 ? 27.892 -18.781 9.578 1.00 55.72 132 GLY A CA 1
ATOM 1038 C C . GLY A 1 132 ? 28.619 -17.723 8.758 1.00 55.72 132 GLY A C 1
ATOM 1039 O O . GLY A 1 132 ? 28.094 -17.315 7.716 1.00 55.72 132 GLY A O 1
ATOM 1040 N N . PRO A 1 133 ? 29.810 -17.263 9.183 1.00 50.72 133 PRO A N 1
ATOM 1041 C CA . PRO A 1 133 ? 30.639 -16.404 8.352 1.00 50.72 133 PRO A CA 1
ATOM 1042 C C . PRO A 1 133 ? 30.781 -17.019 6.952 1.00 50.72 133 PRO A C 1
ATOM 1044 O O . PRO A 1 133 ? 30.930 -18.242 6.855 1.00 50.72 133 PRO A O 1
ATOM 1047 N N . PRO A 1 134 ? 30.746 -16.210 5.875 1.00 57.75 134 PRO A N 1
ATOM 1048 C CA . PRO A 1 134 ? 30.938 -16.701 4.517 1.00 57.75 134 PRO A CA 1
ATOM 1049 C C . PRO A 1 134 ? 32.162 -17.625 4.464 1.00 57.75 134 PRO A C 1
ATOM 1051 O O . PRO A 1 134 ? 33.227 -17.218 4.947 1.00 57.75 134 PRO A O 1
ATOM 1054 N N . PRO A 1 135 ? 32.049 -18.849 3.913 1.00 60.31 135 PRO A N 1
ATOM 1055 C CA . PRO A 1 135 ? 33.195 -19.729 3.761 1.00 60.31 135 PRO A CA 1
ATOM 1056 C C . PRO A 1 135 ? 34.302 -18.986 3.017 1.00 60.31 135 PRO A C 1
ATOM 1058 O O . PRO A 1 135 ? 34.085 -18.467 1.916 1.00 60.31 135 PRO A O 1
ATOM 1061 N N . LYS A 1 136 ? 35.481 -18.886 3.638 1.00 56.19 136 LYS A N 1
ATOM 1062 C CA . LYS A 1 136 ? 36.646 -18.288 2.989 1.00 56.19 136 LYS A CA 1
ATOM 1063 C C . LYS A 1 136 ? 36.949 -19.131 1.757 1.00 56.19 136 LYS A C 1
ATOM 1065 O O . LYS A 1 136 ? 37.188 -20.330 1.863 1.00 56.19 136 LYS A O 1
ATOM 1070 N N . ARG A 1 137 ? 36.877 -18.512 0.580 1.00 59.25 137 ARG A N 1
ATOM 1071 C CA . ARG A 1 137 ? 37.321 -19.143 -0.661 1.00 59.25 137 ARG A CA 1
ATOM 1072 C C . ARG A 1 137 ? 38.837 -19.240 -0.581 1.00 59.25 137 ARG A C 1
ATOM 1074 O O . ARG A 1 137 ? 39.513 -18.232 -0.766 1.00 59.25 137 ARG A O 1
ATOM 1081 N N . ASP A 1 138 ? 39.353 -20.420 -0.264 1.00 58.56 138 ASP A N 1
ATOM 1082 C CA . ASP A 1 138 ? 40.778 -20.682 -0.399 1.00 58.56 138 ASP A CA 1
ATOM 1083 C C . ASP A 1 138 ? 41.138 -20.780 -1.884 1.00 58.56 138 ASP A C 1
ATOM 1085 O O . ASP A 1 138 ? 40.477 -21.438 -2.688 1.00 58.56 138 ASP A O 1
ATOM 1089 N N . ILE A 1 139 ? 42.205 -20.075 -2.242 1.00 59.53 139 ILE A N 1
ATOM 1090 C CA . ILE A 1 139 ? 42.741 -19.904 -3.601 1.00 59.53 139 ILE A CA 1
ATOM 1091 C C . ILE A 1 139 ? 43.316 -21.215 -4.169 1.00 59.53 139 ILE A C 1
ATOM 1093 O O . ILE A 1 139 ? 43.722 -21.267 -5.324 1.00 59.53 139 ILE A O 1
ATOM 1097 N N . ALA A 1 140 ? 43.331 -22.284 -3.370 1.00 58.00 140 ALA A N 1
ATOM 1098 C CA . ALA A 1 140 ? 43.849 -23.601 -3.725 1.00 58.00 140 ALA A CA 1
ATOM 1099 C C . ALA A 1 140 ? 42.889 -24.445 -4.593 1.00 58.00 140 ALA A C 1
ATOM 1101 O O . ALA A 1 140 ? 43.179 -25.606 -4.861 1.00 58.00 140 ALA A O 1
ATOM 1102 N N . SER A 1 141 ? 41.740 -23.904 -5.015 1.00 58.53 141 SER A N 1
ATOM 1103 C CA . SER A 1 141 ? 40.733 -24.634 -5.811 1.00 58.53 141 SER A CA 1
ATOM 1104 C C . SER A 1 141 ? 40.626 -24.193 -7.277 1.00 58.53 141 SER A C 1
ATOM 1106 O O . SER A 1 141 ? 39.613 -24.468 -7.917 1.00 58.53 141 SER A O 1
ATOM 1108 N N . LEU A 1 142 ? 41.630 -23.504 -7.819 1.00 51.75 142 LEU A N 1
ATOM 1109 C CA . LEU A 1 142 ? 41.718 -23.255 -9.261 1.00 51.75 142 LEU A CA 1
ATOM 1110 C C . LEU A 1 142 ? 42.647 -24.303 -9.904 1.00 51.75 142 LEU A C 1
ATOM 1112 O O . LEU A 1 142 ? 43.771 -24.444 -9.421 1.00 51.75 142 LEU A O 1
ATOM 1116 N N . PRO A 1 143 ? 42.191 -25.048 -10.930 1.00 62.88 143 PRO A N 1
ATOM 1117 C CA . PRO A 1 143 ? 43.074 -25.833 -11.791 1.00 62.88 143 PRO A CA 1
ATOM 1118 C C . PRO A 1 143 ? 43.942 -24.940 -12.688 1.00 62.88 143 PRO A C 1
ATOM 1120 O O . PRO A 1 143 ? 43.504 -23.809 -13.011 1.00 62.88 143 PRO A O 1
#

Organism: Silurus asotus (NCBI:txid30991)

Foldseek 3Di:
DDDPPDCVQVVVDDPDDDDPVVVVVVVVVVVVLVVVLVVCCVDPVCVPPPPSVVVSVVLVVVPNPVVLCVLVVDDDDPVRLQVLQCLLVVNPDSHDDSNSSVCQQSDPDDGPSNVSVVVVVVVPPPPDPPPDDDPPPDPVPDD

Secondary structure (DSSP, 8-state):
--PPPPGGGGTT-------HHHHHHHHHHHHHHHHHHHHHHH-GGGTT-TTHHHHHHHHHHH--HHHHHHHT-S---HHHHHHHHHHHHTTS-SS--HHHHHHHHHSS---HHHHHHHHHHHHTS-------PPPP--GGG--